Protein AF-V9LHI0-F1 (afdb_monomer_lite)

Radius of gyration: 21.03 Å; chains: 1; bounding box: 50×42×57 Å

Organism: Callorhinchus milii (NCBI:txid7868)

Structure (mmCIF, N/CA/C/O backbone):
data_AF-V9LHI0-F1
#
_entry.id   AF-V9LHI0-F1
#
loop_
_atom_site.group_PDB
_atom_site.id
_atom_site.type_symbol
_atom_site.label_atom_id
_atom_site.label_alt_id
_atom_site.label_comp_id
_atom_site.label_asym_id
_atom_site.label_entity_id
_atom_site.label_seq_id
_atom_site.pdbx_PDB_ins_code
_atom_site.Cartn_x
_atom_site.Cartn_y
_atom_site.Cartn_z
_atom_site.occupancy
_atom_site.B_iso_or_equiv
_atom_site.auth_seq_id
_atom_site.auth_comp_id
_atom_site.auth_asym_id
_atom_site.auth_atom_id
_atom_site.pdbx_PDB_model_num
ATOM 1 N N . GLY A 1 1 ? 14.501 -8.305 -9.148 1.00 58.00 1 GLY A N 1
ATOM 2 C CA . GLY A 1 1 ? 13.164 -8.109 -9.737 1.00 58.00 1 GLY A CA 1
ATOM 3 C C . GLY A 1 1 ? 12.435 -9.432 -9.742 1.00 58.00 1 GLY A C 1
ATOM 4 O O . GLY A 1 1 ? 13.104 -10.461 -9.787 1.00 58.00 1 GLY A O 1
ATOM 5 N N . GLU A 1 2 ? 11.110 -9.421 -9.631 1.00 73.75 2 GLU A N 1
ATOM 6 C CA . GLU A 1 2 ? 10.294 -10.623 -9.855 1.00 73.75 2 GLU A CA 1
ATOM 7 C C . GLU A 1 2 ? 10.327 -11.022 -11.336 1.00 73.75 2 GLU A C 1
ATOM 9 O O . GLU A 1 2 ? 10.472 -10.167 -12.207 1.00 73.75 2 GLU A O 1
ATOM 14 N N . SER A 1 3 ? 10.234 -12.323 -11.619 1.00 86.62 3 SER A N 1
ATOM 15 C CA . SER A 1 3 ? 10.073 -12.836 -12.983 1.00 86.62 3 SER A CA 1
ATOM 16 C C . SER A 1 3 ? 8.593 -12.911 -13.353 1.00 86.62 3 SER A C 1
ATOM 18 O O . SER A 1 3 ? 7.732 -12.993 -12.472 1.00 86.62 3 SER A O 1
ATOM 20 N N . PHE A 1 4 ? 8.295 -12.952 -14.655 1.00 89.12 4 PHE A N 1
ATOM 21 C CA . PHE A 1 4 ? 6.925 -13.103 -15.148 1.00 89.12 4 PHE A CA 1
ATOM 22 C C . PHE A 1 4 ? 6.240 -14.343 -14.555 1.00 89.12 4 PHE A C 1
ATOM 24 O O . PHE A 1 4 ? 5.104 -14.264 -14.097 1.00 89.12 4 PHE A O 1
ATOM 31 N N . GLU A 1 5 ? 6.958 -15.467 -14.470 1.00 89.50 5 GLU A N 1
ATOM 32 C CA . GLU A 1 5 ? 6.440 -16.711 -13.889 1.00 89.50 5 GLU A CA 1
ATOM 33 C C . GLU A 1 5 ? 6.047 -16.555 -12.417 1.00 89.50 5 GLU A C 1
ATOM 35 O O . GLU A 1 5 ? 4.946 -16.944 -12.040 1.00 89.50 5 GLU A O 1
ATOM 40 N N . LYS A 1 6 ? 6.882 -15.902 -11.598 1.00 90.00 6 LYS A N 1
ATOM 41 C CA . LYS A 1 6 ? 6.554 -15.631 -10.187 1.00 90.00 6 LYS A CA 1
ATOM 42 C C . LYS A 1 6 ? 5.341 -14.714 -10.053 1.00 90.00 6 LYS A C 1
ATOM 44 O O . LYS A 1 6 ? 4.508 -14.906 -9.164 1.00 90.00 6 LYS A O 1
ATOM 49 N N . CYS A 1 7 ? 5.230 -13.731 -10.943 1.00 89.75 7 CYS A N 1
ATOM 50 C CA . CYS A 1 7 ? 4.098 -12.819 -10.966 1.00 89.75 7 CYS A CA 1
ATOM 51 C C . CYS A 1 7 ? 2.800 -13.559 -11.328 1.00 89.75 7 CYS A C 1
ATOM 53 O O . CYS A 1 7 ? 1.794 -13.432 -10.631 1.00 89.75 7 CYS A O 1
ATOM 55 N N . ARG A 1 8 ? 2.849 -14.426 -12.346 1.00 91.69 8 ARG A N 1
ATOM 56 C CA . ARG A 1 8 ? 1.752 -15.322 -12.731 1.00 91.69 8 ARG A CA 1
ATOM 57 C C . ARG A 1 8 ? 1.350 -16.255 -11.588 1.00 91.69 8 ARG A C 1
ATOM 59 O O . ARG A 1 8 ? 0.162 -16.385 -11.308 1.00 91.69 8 ARG A O 1
ATOM 66 N N . ASP A 1 9 ? 2.306 -16.879 -10.909 1.00 94.06 9 ASP A N 1
ATOM 67 C CA . ASP A 1 9 ? 2.017 -17.796 -9.801 1.00 94.06 9 ASP A CA 1
ATOM 68 C C . ASP A 1 9 ? 1.352 -17.055 -8.627 1.00 94.06 9 ASP A C 1
ATOM 70 O O . ASP A 1 9 ? 0.402 -17.556 -8.018 1.00 94.06 9 ASP A O 1
ATOM 74 N N . THR A 1 10 ? 1.774 -15.812 -8.371 1.00 92.75 10 THR A N 1
ATOM 75 C CA . THR A 1 10 ? 1.131 -14.926 -7.390 1.00 92.75 10 THR A CA 1
ATOM 76 C C . THR A 1 10 ? -0.296 -14.575 -7.805 1.00 92.75 10 THR A C 1
ATOM 78 O O . THR A 1 10 ? -1.205 -14.684 -6.984 1.00 92.75 10 THR A O 1
ATOM 81 N N . ILE A 1 11 ? -0.526 -14.224 -9.076 1.00 94.44 11 ILE A N 1
ATOM 82 C CA . ILE A 1 11 ? -1.865 -13.968 -9.631 1.00 94.44 11 ILE A CA 1
ATOM 83 C C . ILE A 1 11 ? -2.770 -15.186 -9.419 1.00 94.44 11 ILE A C 1
ATOM 85 O O . ILE A 1 11 ? -3.860 -15.041 -8.872 1.00 94.44 11 ILE A O 1
ATOM 89 N N . ILE A 1 12 ? -2.299 -16.393 -9.747 1.00 95.56 12 ILE A N 1
ATOM 90 C CA . ILE A 1 12 ? -3.051 -17.641 -9.540 1.00 95.56 12 ILE A CA 1
ATOM 91 C C . ILE A 1 12 ? -3.422 -17.818 -8.063 1.00 95.56 12 ILE A C 1
ATOM 93 O O . ILE A 1 12 ? -4.571 -18.137 -7.746 1.00 95.56 12 ILE A O 1
ATOM 97 N N . ALA A 1 13 ? -2.472 -17.609 -7.147 1.00 95.19 13 ALA A N 1
ATOM 98 C CA . ALA A 1 13 ? -2.725 -17.715 -5.713 1.00 95.19 13 ALA A CA 1
ATOM 99 C C . ALA A 1 13 ? -3.771 -16.692 -5.237 1.00 95.19 13 ALA A C 1
ATOM 101 O O . ALA A 1 13 ? -4.674 -17.044 -4.477 1.00 95.19 13 ALA A O 1
ATOM 102 N N . ARG A 1 14 ? -3.694 -15.445 -5.717 1.00 94.12 14 ARG A N 1
ATOM 103 C CA . ARG A 1 14 ? -4.664 -14.389 -5.393 1.00 94.12 14 ARG A CA 1
ATOM 104 C C . ARG A 1 14 ? -6.047 -14.720 -5.949 1.00 94.12 14 ARG A C 1
ATOM 106 O O . ARG A 1 14 ? -7.003 -14.691 -5.191 1.00 94.12 14 ARG A O 1
ATOM 113 N N . THR A 1 15 ? -6.182 -15.128 -7.210 1.00 95.81 15 THR A N 1
ATOM 114 C CA . THR A 1 15 ? -7.487 -15.494 -7.795 1.00 95.81 15 THR A CA 1
ATOM 115 C C . THR A 1 15 ? -8.159 -16.658 -7.055 1.00 95.81 15 THR A C 1
ATOM 117 O O . THR A 1 15 ? -9.378 -16.651 -6.865 1.00 95.81 15 THR A O 1
ATOM 120 N N . LYS A 1 16 ? -7.378 -17.636 -6.574 1.00 97.06 16 LYS A N 1
ATOM 121 C CA . LYS A 1 16 ? -7.895 -18.696 -5.692 1.00 97.06 16 LYS A CA 1
ATOM 122 C C . LYS A 1 16 ? -8.419 -18.122 -4.375 1.00 97.06 16 LYS A C 1
ATOM 124 O O . LYS A 1 16 ? -9.551 -18.420 -4.008 1.00 97.06 16 LYS A O 1
ATOM 129 N N . GLY A 1 17 ? -7.639 -17.269 -3.710 1.00 96.25 17 GLY A N 1
ATOM 130 C CA . GLY A 1 17 ? -8.072 -16.583 -2.488 1.00 96.25 17 GLY A CA 1
ATOM 131 C C . GLY A 1 1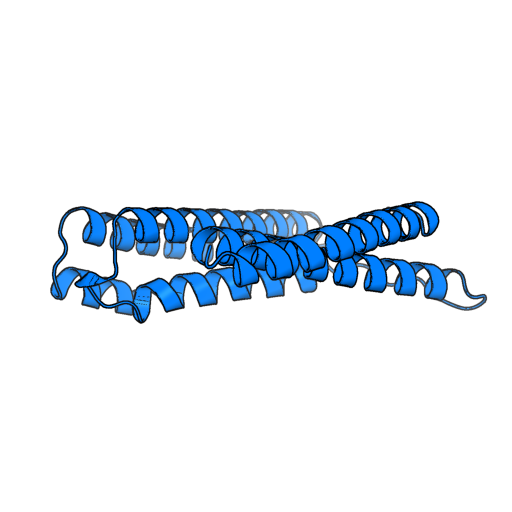7 ? -9.333 -15.737 -2.695 1.00 96.25 17 GLY A C 1
ATOM 132 O O . GLY A 1 17 ? -10.247 -15.804 -1.884 1.00 96.25 17 GLY A O 1
ATOM 133 N N . LEU A 1 18 ? -9.445 -15.032 -3.826 1.00 96.56 18 LEU A N 1
ATOM 134 C CA . LEU A 1 18 ? -10.640 -14.259 -4.182 1.00 96.56 18 LEU A CA 1
ATOM 135 C C . LEU A 1 18 ? -11.888 -15.140 -4.273 1.00 96.56 18 LEU A C 1
ATOM 137 O O . LEU A 1 18 ? -12.955 -14.755 -3.804 1.00 96.56 18 LEU A O 1
ATOM 141 N N . SER A 1 19 ? -11.753 -16.324 -4.873 1.00 97.12 19 SER A N 1
ATOM 142 C CA . SER A 1 19 ? -12.862 -17.272 -5.016 1.00 97.12 19 SER A CA 1
ATOM 143 C C . SER A 1 19 ? -13.341 -17.778 -3.652 1.00 97.12 19 SER A C 1
ATOM 145 O O . SER A 1 19 ? -14.544 -17.885 -3.429 1.00 97.12 19 SER A O 1
ATOM 147 N N . ILE A 1 20 ? -12.401 -18.033 -2.733 1.00 97.12 20 ILE A N 1
ATOM 148 C CA . ILE A 1 20 ? -12.691 -18.431 -1.349 1.00 97.12 20 ILE A CA 1
ATOM 149 C C . ILE A 1 20 ? -13.421 -17.298 -0.620 1.00 97.12 20 ILE A C 1
ATOM 151 O O . ILE A 1 20 ? -14.538 -17.500 -0.157 1.00 97.12 20 ILE A O 1
ATOM 155 N N . LEU A 1 21 ? -12.858 -16.085 -0.616 1.00 96.81 21 LEU A N 1
ATOM 156 C CA . LEU A 1 21 ? -13.467 -14.931 0.053 1.00 96.81 21 LEU A CA 1
ATOM 157 C C . LEU A 1 21 ? -14.851 -14.587 -0.506 1.00 96.81 21 LEU A C 1
ATOM 159 O O . LEU A 1 21 ? -15.742 -14.213 0.248 1.00 96.81 21 LEU A O 1
ATOM 163 N N . THR A 1 22 ? -15.061 -14.749 -1.814 1.00 97.19 22 THR A N 1
ATOM 164 C CA . THR A 1 22 ? -16.377 -14.536 -2.437 1.00 97.19 22 THR A CA 1
ATOM 165 C C . THR A 1 22 ? -17.417 -15.497 -1.863 1.00 97.19 22 THR A C 1
ATOM 167 O O . THR A 1 22 ? -18.522 -15.081 -1.511 1.00 97.19 22 THR A O 1
ATOM 170 N N . HIS A 1 23 ? -17.059 -16.778 -1.744 1.00 97.12 23 HIS A N 1
ATOM 171 C CA . HIS A 1 23 ? -17.924 -17.782 -1.137 1.00 97.12 23 HIS A CA 1
ATOM 172 C C . HIS A 1 23 ? -18.172 -17.489 0.350 1.00 97.12 23 HIS A C 1
ATOM 174 O O . HIS A 1 23 ? -19.316 -17.553 0.805 1.00 97.12 23 HIS A O 1
ATOM 180 N N . ASP A 1 24 ? -17.129 -17.122 1.094 1.00 96.31 24 ASP A N 1
ATOM 181 C CA . ASP A 1 24 ? -17.226 -16.833 2.526 1.00 96.31 24 ASP A CA 1
ATOM 182 C C . ASP A 1 24 ? -18.130 -15.630 2.795 1.00 96.31 24 ASP A C 1
ATOM 184 O O . ASP A 1 24 ? -19.060 -15.745 3.593 1.00 96.31 24 ASP A O 1
ATOM 188 N N . VAL A 1 25 ? -17.959 -14.528 2.057 1.00 97.00 25 VAL A N 1
ATOM 189 C CA . VAL A 1 25 ? -18.830 -13.345 2.143 1.00 97.00 25 VAL A CA 1
ATOM 190 C C . VAL A 1 25 ? -20.283 -13.718 1.855 1.00 97.00 25 VAL A C 1
ATOM 192 O O . VAL A 1 25 ? -21.179 -13.330 2.606 1.00 97.00 25 VAL A O 1
ATOM 195 N N . GLN A 1 26 ? -20.538 -14.493 0.796 1.00 96.88 26 GLN A N 1
ATOM 196 C CA . GLN A 1 26 ? -21.894 -14.924 0.452 1.00 96.88 26 GLN A CA 1
ATOM 197 C C . GLN A 1 26 ? -22.512 -15.779 1.570 1.00 96.88 26 GLN A C 1
ATOM 199 O O . GLN A 1 26 ? -23.662 -15.562 1.956 1.00 96.88 26 GLN A O 1
ATOM 204 N N . SER A 1 27 ? -21.752 -16.731 2.112 1.00 97.38 27 SER A N 1
ATOM 205 C CA . SER A 1 27 ? -22.201 -17.600 3.201 1.00 97.38 27 SER A CA 1
ATOM 206 C C . SER A 1 27 ? -22.468 -16.811 4.485 1.00 97.38 27 SER A C 1
ATOM 208 O O . SER A 1 27 ? -23.542 -16.930 5.073 1.00 97.38 27 SER A O 1
ATOM 210 N N . GLN A 1 28 ? -21.526 -15.970 4.914 1.00 97.06 28 GLN A N 1
ATOM 211 C CA . GLN A 1 28 ? -21.651 -15.137 6.112 1.00 97.06 28 GLN A CA 1
ATOM 212 C C . GLN A 1 28 ? -22.845 -14.181 6.009 1.00 97.06 28 GLN A C 1
ATOM 214 O O . GLN A 1 28 ? -23.586 -14.016 6.981 1.00 97.06 28 GLN A O 1
ATOM 219 N N . LEU A 1 29 ? -23.074 -13.599 4.826 1.00 95.81 29 LEU A N 1
ATOM 220 C CA . LEU A 1 29 ? -24.220 -12.731 4.572 1.00 95.81 29 LEU A CA 1
ATOM 221 C C . LEU A 1 29 ? -25.541 -13.495 4.708 1.00 95.81 29 LEU A C 1
ATOM 223 O O . LEU A 1 29 ? -26.442 -13.030 5.404 1.00 95.81 29 LEU A O 1
ATOM 227 N N . ASN A 1 30 ? -25.638 -14.693 4.121 1.00 96.31 30 ASN A N 1
ATOM 228 C CA . ASN A 1 30 ? -26.817 -15.557 4.250 1.00 96.31 30 ASN A CA 1
ATOM 229 C C . ASN A 1 30 ? -27.093 -15.967 5.707 1.00 96.31 30 ASN A C 1
ATOM 231 O O . ASN A 1 30 ? -28.241 -16.198 6.079 1.00 96.31 30 ASN A O 1
ATOM 235 N N . MET A 1 31 ? -26.052 -16.040 6.539 1.00 96.69 31 MET A N 1
ATOM 236 C CA . MET A 1 31 ? -26.149 -16.340 7.970 1.00 96.69 31 MET A CA 1
ATOM 237 C C . MET A 1 31 ? -26.402 -15.096 8.843 1.00 96.69 31 MET A C 1
ATOM 239 O O . MET A 1 31 ? -26.504 -15.226 10.062 1.00 96.69 31 MET A O 1
ATOM 243 N N . GLY A 1 32 ? -26.486 -13.895 8.257 1.00 95.94 32 GLY A N 1
ATOM 244 C CA . GLY A 1 32 ? -26.687 -12.638 8.989 1.00 95.94 32 GLY A CA 1
ATOM 245 C C . GLY A 1 32 ? -25.472 -12.175 9.803 1.00 95.94 32 GLY A C 1
ATOM 246 O O . GLY A 1 32 ? -25.611 -11.381 10.734 1.00 95.94 32 GLY A O 1
ATOM 247 N N . LYS A 1 33 ? -24.270 -12.664 9.485 1.00 95.88 33 LYS A N 1
ATOM 248 C CA . LYS A 1 33 ? -23.037 -12.388 10.232 1.00 95.88 33 LYS A CA 1
ATOM 249 C C . LYS A 1 33 ? -22.302 -11.149 9.712 1.00 95.88 33 LYS A C 1
ATOM 251 O O . LYS A 1 33 ? -21.204 -11.233 9.169 1.00 95.88 33 LYS A O 1
ATOM 256 N N . PHE A 1 34 ? -22.901 -9.975 9.883 1.00 93.69 34 PHE A N 1
ATOM 257 C CA . PHE A 1 34 ? -22.420 -8.738 9.248 1.00 93.69 34 PHE A CA 1
ATOM 258 C C . PHE A 1 34 ? -21.013 -8.281 9.669 1.00 93.69 34 PHE A C 1
ATOM 260 O O . PHE A 1 34 ? -20.329 -7.642 8.874 1.00 93.69 34 PHE A O 1
ATOM 267 N N . ALA A 1 35 ? -20.567 -8.608 10.886 1.00 91.44 35 ALA A N 1
ATOM 268 C CA . ALA A 1 35 ? -19.206 -8.294 11.327 1.00 91.44 35 ALA A CA 1
ATOM 269 C C . ALA A 1 35 ? -18.154 -9.098 10.540 1.00 91.44 35 ALA A C 1
ATOM 271 O O . ALA A 1 35 ? -17.229 -8.508 9.990 1.00 91.44 35 ALA A O 1
ATOM 272 N N . GLU A 1 36 ? -18.358 -10.416 10.407 1.00 93.75 36 GLU A N 1
ATOM 273 C CA . GLU A 1 36 ? -17.488 -11.303 9.615 1.00 93.75 36 GLU A CA 1
ATOM 274 C C . GLU A 1 36 ? -17.485 -10.883 8.134 1.00 93.75 36 GLU A C 1
ATOM 276 O O . GLU A 1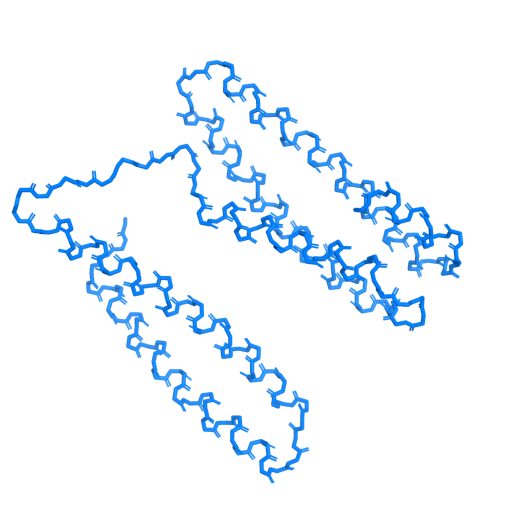 36 ? -16.424 -10.795 7.523 1.00 93.75 36 GLU A O 1
ATOM 281 N N . VAL A 1 37 ? -18.652 -10.502 7.591 1.00 95.00 37 VAL A N 1
ATOM 282 C CA . VAL A 1 37 ? -18.762 -9.957 6.224 1.00 95.00 37 VAL A CA 1
ATOM 283 C C . VAL A 1 37 ? -17.874 -8.726 6.041 1.00 95.00 37 VAL A C 1
ATOM 285 O O . VAL A 1 37 ? -17.218 -8.592 5.010 1.00 95.00 37 VAL A O 1
ATOM 288 N N . GLY A 1 38 ? -17.846 -7.820 7.023 1.00 92.56 38 GLY A N 1
ATOM 289 C CA . GLY A 1 38 ? -17.001 -6.628 6.981 1.00 92.56 38 GLY A CA 1
ATOM 290 C C . GLY A 1 38 ? -15.509 -6.963 6.931 1.00 92.56 38 GLY A C 1
ATOM 291 O O . GLY A 1 38 ? -14.782 -6.390 6.119 1.00 92.56 38 GLY A O 1
ATOM 292 N N . GLU A 1 39 ? -15.065 -7.917 7.750 1.00 92.06 39 GLU A N 1
ATOM 293 C CA . GLU A 1 39 ? -13.673 -8.382 7.774 1.00 92.06 39 GLU A CA 1
ATOM 294 C C . GLU A 1 39 ? -13.282 -9.072 6.460 1.00 92.06 39 GLU A C 1
ATOM 296 O O . GLU A 1 39 ? -12.278 -8.705 5.845 1.00 92.06 39 GLU A O 1
ATOM 301 N N . SER A 1 40 ? -14.109 -9.997 5.962 1.00 94.44 40 SER A N 1
ATOM 302 C CA . SER A 1 40 ? -13.858 -10.691 4.693 1.00 94.44 40 SER A CA 1
ATOM 303 C C . SER A 1 40 ? -13.904 -9.746 3.485 1.00 94.44 40 SER A C 1
ATOM 305 O O . SER A 1 40 ? -13.131 -9.914 2.542 1.00 94.44 40 SER A O 1
ATOM 307 N N . LEU A 1 41 ? -14.751 -8.709 3.506 1.00 94.81 41 LEU A N 1
ATOM 308 C CA . LEU A 1 41 ? -14.748 -7.659 2.480 1.00 94.81 41 LEU A CA 1
ATOM 309 C C . LEU A 1 41 ? -13.463 -6.827 2.509 1.00 94.81 41 LEU A C 1
ATOM 311 O O . LEU A 1 41 ? -12.933 -6.501 1.444 1.00 94.81 41 LEU A O 1
ATOM 315 N N . ALA A 1 42 ? -12.961 -6.481 3.697 1.00 89.88 42 ALA A N 1
ATOM 316 C CA . ALA A 1 42 ? -11.703 -5.754 3.836 1.00 89.88 42 ALA A CA 1
ATOM 317 C C . ALA A 1 42 ? -10.526 -6.578 3.286 1.00 89.88 42 ALA A C 1
ATOM 319 O O . ALA A 1 42 ? -9.760 -6.076 2.461 1.00 89.88 42 ALA A O 1
ATOM 320 N N . GLU A 1 43 ? -10.449 -7.862 3.646 1.00 92.94 43 GLU A N 1
ATOM 321 C CA . GLU A 1 43 ? -9.443 -8.785 3.110 1.00 92.94 43 GLU A CA 1
ATOM 322 C C . GLU A 1 43 ? -9.562 -8.937 1.585 1.00 92.94 43 GLU A C 1
ATOM 324 O O . GLU A 1 43 ? -8.560 -8.915 0.865 1.00 92.94 43 GLU A O 1
ATOM 329 N N . MET A 1 44 ? -10.790 -9.010 1.063 1.00 95.19 44 MET A N 1
ATOM 330 C CA . MET A 1 44 ? -11.030 -9.087 -0.376 1.00 95.19 44 MET A CA 1
ATOM 331 C C . MET A 1 44 ? -10.542 -7.830 -1.107 1.00 95.19 44 MET A C 1
ATOM 333 O O . MET A 1 44 ? -9.959 -7.945 -2.185 1.00 95.19 44 MET A O 1
ATOM 337 N N . CYS A 1 45 ? -10.722 -6.638 -0.530 1.00 93.19 45 CYS A N 1
ATOM 338 C CA . CYS A 1 45 ? -10.212 -5.391 -1.108 1.00 93.19 45 CYS A CA 1
ATOM 339 C C . CYS A 1 45 ? -8.680 -5.395 -1.210 1.00 93.19 45 CYS A C 1
ATOM 341 O O . CYS A 1 45 ? -8.135 -5.058 -2.265 1.00 93.19 45 CYS A O 1
ATOM 343 N N . ASP A 1 46 ? -7.989 -5.818 -0.149 1.00 88.50 46 ASP A N 1
ATOM 344 C CA . ASP A 1 46 ? -6.526 -5.928 -0.136 1.00 88.50 46 ASP A CA 1
ATOM 345 C C . ASP A 1 46 ? -6.025 -6.963 -1.151 1.00 88.50 46 ASP A C 1
ATOM 347 O O . ASP A 1 46 ? -5.054 -6.727 -1.882 1.00 88.50 46 ASP A O 1
ATOM 351 N N . LEU A 1 47 ? -6.722 -8.095 -1.252 1.00 94.12 47 LEU A N 1
ATOM 352 C CA . LEU A 1 47 ? -6.407 -9.141 -2.213 1.00 94.12 47 LEU A CA 1
ATOM 353 C C . LEU A 1 47 ? -6.576 -8.648 -3.656 1.00 94.12 47 LEU A C 1
ATOM 355 O O . LEU A 1 47 ? -5.699 -8.898 -4.488 1.00 94.12 47 LEU A O 1
ATOM 359 N N . VAL A 1 48 ? -7.666 -7.937 -3.964 1.00 95.38 48 VAL A N 1
ATOM 360 C CA . VAL A 1 48 ? -7.915 -7.367 -5.298 1.00 95.38 48 VAL A CA 1
ATOM 361 C C . VAL A 1 48 ? -6.866 -6.312 -5.642 1.00 95.38 48 VAL A C 1
ATOM 363 O O . VAL A 1 48 ? -6.339 -6.329 -6.754 1.00 95.38 48 VAL A O 1
ATOM 366 N N . ALA A 1 49 ? -6.500 -5.438 -4.702 1.00 90.38 49 ALA A N 1
ATOM 367 C CA . ALA A 1 49 ? -5.426 -4.470 -4.915 1.00 90.38 49 ALA A CA 1
ATOM 368 C C . ALA A 1 49 ? -4.102 -5.175 -5.262 1.00 90.38 49 ALA A C 1
ATOM 370 O O . ALA A 1 49 ? -3.472 -4.840 -6.266 1.00 90.38 49 ALA A O 1
ATOM 371 N N . SER A 1 50 ? -3.730 -6.214 -4.504 1.00 90.00 50 SER A N 1
ATOM 372 C CA . SER A 1 50 ? -2.541 -7.028 -4.787 1.00 90.00 50 SER A CA 1
ATOM 373 C C . SER A 1 50 ? -2.619 -7.720 -6.152 1.00 90.00 50 SER A C 1
ATOM 375 O O . SER A 1 50 ? -1.623 -7.764 -6.871 1.00 90.00 50 SER A O 1
ATOM 377 N N . LEU A 1 51 ? -3.788 -8.240 -6.537 1.00 93.81 51 LEU A N 1
ATOM 378 C CA . LEU A 1 51 ? -4.001 -8.867 -7.841 1.00 93.81 51 LEU A CA 1
ATOM 379 C C . LEU A 1 51 ? -3.788 -7.869 -8.988 1.00 93.81 51 LEU A C 1
ATOM 381 O O . LEU A 1 51 ? -3.142 -8.211 -9.980 1.00 93.81 51 LEU A O 1
ATOM 385 N N . VAL A 1 52 ? -4.300 -6.642 -8.854 1.00 94.06 52 VAL A N 1
ATOM 386 C CA . VAL A 1 52 ? -4.132 -5.571 -9.849 1.00 94.06 52 VAL A CA 1
ATOM 387 C C . VAL A 1 52 ? -2.668 -5.141 -9.952 1.00 94.06 52 VAL A C 1
ATOM 389 O O . VAL A 1 52 ? -2.151 -5.038 -11.063 1.00 94.06 52 VAL A O 1
ATOM 392 N N . GLU A 1 53 ? -1.982 -4.946 -8.820 1.00 89.75 53 GLU A N 1
ATOM 393 C CA . GLU A 1 53 ? -0.552 -4.606 -8.780 1.00 89.75 53 GLU A CA 1
ATOM 394 C C . GLU A 1 53 ? 0.297 -5.677 -9.493 1.00 89.75 53 GLU A C 1
ATOM 396 O O . GLU A 1 53 ? 1.103 -5.352 -10.370 1.00 89.75 53 GLU A O 1
ATOM 401 N N . CYS A 1 54 ? 0.073 -6.962 -9.187 1.00 90.00 54 CYS A N 1
ATOM 402 C CA . CYS A 1 54 ? 0.762 -8.067 -9.855 1.00 90.00 54 CYS A CA 1
ATOM 403 C C . CYS A 1 54 ? 0.418 -8.127 -11.348 1.00 90.00 54 CYS A C 1
ATOM 405 O O . CYS A 1 54 ? 1.308 -8.250 -12.183 1.00 90.00 54 CYS A O 1
ATOM 407 N N . SER A 1 55 ? -0.855 -7.983 -11.717 1.00 93.00 55 SER A N 1
ATOM 408 C CA . SER A 1 55 ? -1.275 -8.028 -13.125 1.00 93.00 55 SER A CA 1
ATOM 409 C C . SER A 1 55 ? -0.625 -6.916 -13.951 1.00 93.00 55 SER A C 1
ATOM 411 O O . SER A 1 55 ? -0.138 -7.169 -15.052 1.00 93.00 55 SER A O 1
ATOM 413 N N . ALA A 1 56 ? -0.546 -5.700 -13.403 1.00 91.94 56 ALA A N 1
ATOM 414 C CA . ALA A 1 56 ? 0.146 -4.586 -14.041 1.00 91.94 56 ALA A CA 1
ATOM 415 C C . ALA A 1 56 ? 1.651 -4.862 -14.201 1.00 91.94 56 ALA A C 1
ATOM 417 O O . ALA A 1 56 ? 2.226 -4.568 -15.251 1.00 91.94 56 ALA A O 1
ATOM 418 N N . HIS A 1 57 ? 2.291 -5.468 -13.195 1.00 89.44 57 HIS A N 1
ATOM 419 C CA . HIS A 1 57 ? 3.705 -5.828 -13.277 1.00 89.44 57 HIS A CA 1
ATOM 420 C C . HIS A 1 57 ? 3.971 -6.943 -14.298 1.00 89.44 57 HIS A C 1
ATOM 422 O O . HIS A 1 57 ? 4.889 -6.821 -15.107 1.00 89.44 57 HIS A O 1
ATOM 428 N N . ALA A 1 58 ? 3.144 -7.991 -14.327 1.00 91.50 58 ALA A N 1
ATOM 429 C CA . ALA A 1 58 ? 3.231 -9.058 -15.322 1.00 91.50 58 ALA A CA 1
ATOM 430 C C . ALA A 1 58 ? 3.062 -8.516 -16.749 1.00 91.50 58 ALA A C 1
ATOM 432 O O . ALA A 1 58 ? 3.832 -8.879 -17.637 1.00 91.50 58 ALA A O 1
ATOM 433 N N . ALA A 1 59 ? 2.104 -7.605 -16.957 1.00 91.81 59 ALA A N 1
ATOM 434 C CA . ALA A 1 59 ? 1.902 -6.939 -18.242 1.00 91.81 59 ALA A CA 1
ATOM 435 C C . ALA A 1 59 ? 3.134 -6.121 -18.666 1.00 91.81 59 ALA A C 1
ATOM 437 O O . ALA A 1 59 ? 3.537 -6.179 -19.826 1.00 91.81 59 ALA A O 1
ATOM 438 N N . TYR A 1 60 ? 3.771 -5.410 -17.729 1.00 91.38 60 TYR A N 1
ATOM 439 C CA . TYR A 1 60 ? 5.029 -4.707 -17.989 1.00 91.38 60 TYR A CA 1
ATOM 440 C C . TYR A 1 60 ? 6.154 -5.668 -18.397 1.00 91.38 60 TYR A C 1
ATOM 442 O O . TYR A 1 60 ? 6.831 -5.418 -19.390 1.00 91.38 60 TYR A O 1
ATOM 450 N N . LEU A 1 61 ? 6.341 -6.773 -17.668 1.00 90.81 61 LEU A N 1
ATOM 451 C CA . LEU A 1 61 ? 7.386 -7.753 -17.978 1.00 90.81 61 LEU A CA 1
ATOM 452 C C . LEU A 1 61 ? 7.187 -8.365 -19.371 1.00 90.81 61 LEU A C 1
ATOM 454 O O . LEU A 1 61 ? 8.126 -8.382 -20.160 1.00 90.81 61 LEU A O 1
ATOM 458 N N . ALA A 1 62 ? 5.957 -8.761 -19.708 1.00 90.94 62 ALA A N 1
ATOM 459 C CA . ALA A 1 62 ? 5.631 -9.284 -21.035 1.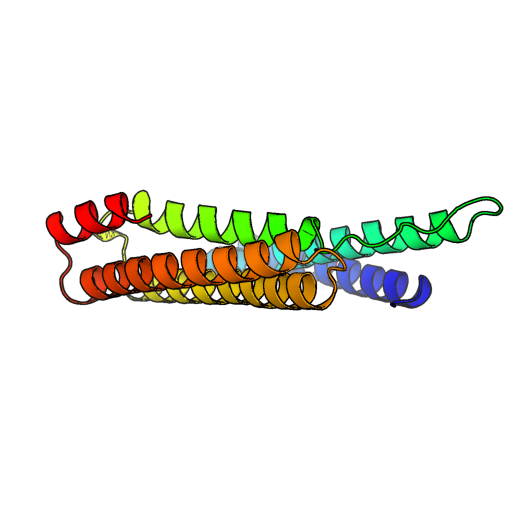00 90.94 62 ALA A CA 1
ATOM 460 C C . ALA A 1 62 ? 5.867 -8.249 -22.154 1.00 90.94 62 ALA A C 1
ATOM 462 O O . ALA A 1 62 ? 6.332 -8.591 -23.242 1.00 90.94 62 ALA A O 1
ATOM 463 N N . ALA A 1 63 ? 5.583 -6.968 -21.895 1.00 90.94 63 ALA A N 1
ATOM 464 C CA . ALA A 1 63 ? 5.828 -5.899 -22.862 1.00 90.94 63 ALA A CA 1
ATOM 465 C C . ALA A 1 63 ? 7.329 -5.676 -23.119 1.00 90.94 63 ALA A C 1
ATOM 467 O O . ALA A 1 63 ? 7.726 -5.475 -24.265 1.00 90.94 63 ALA A O 1
ATOM 468 N N . VAL A 1 64 ? 8.165 -5.743 -22.078 1.00 92.62 64 VAL A N 1
ATOM 469 C CA . VAL A 1 64 ? 9.625 -5.551 -22.187 1.00 92.62 64 VAL A CA 1
ATOM 470 C C . VAL A 1 64 ? 10.339 -6.769 -22.792 1.00 92.62 64 VAL A C 1
ATOM 472 O O . VAL A 1 64 ? 11.436 -6.646 -23.327 1.00 92.62 64 VAL A O 1
ATOM 475 N N . GLU A 1 65 ? 9.723 -7.951 -22.772 1.00 89.06 65 GLU A N 1
ATOM 476 C CA . GLU A 1 65 ? 10.249 -9.121 -23.491 1.00 89.06 65 GLU A CA 1
ATOM 477 C C . GLU A 1 65 ? 10.050 -9.031 -25.015 1.00 89.06 65 GLU A C 1
ATOM 479 O O . GLU A 1 65 ? 10.676 -9.777 -25.770 1.00 89.06 65 GLU A O 1
ATOM 484 N N . SER A 1 66 ? 9.219 -8.101 -25.500 1.00 90.94 66 SER A N 1
ATOM 485 C CA . SER A 1 66 ? 8.970 -7.943 -26.935 1.00 90.94 66 SER A CA 1
ATOM 486 C C . SER A 1 66 ? 10.206 -7.389 -27.670 1.00 90.94 66 SER A C 1
ATOM 488 O O . SER A 1 66 ? 10.780 -6.387 -27.222 1.00 90.94 66 SER A O 1
ATOM 490 N N . PRO A 1 67 ? 10.611 -7.971 -28.821 1.00 91.56 67 PRO A N 1
ATOM 491 C CA . PRO A 1 67 ? 11.745 -7.479 -29.602 1.00 91.56 67 PRO A CA 1
ATOM 492 C C . PRO A 1 67 ? 11.585 -6.007 -29.996 1.00 91.56 67 PRO A C 1
ATOM 494 O O . PRO A 1 67 ? 10.542 -5.599 -30.501 1.00 91.56 67 PRO A O 1
ATOM 497 N N . GLY A 1 68 ? 12.632 -5.209 -29.779 1.00 90.19 68 GLY A N 1
ATOM 498 C CA . GLY A 1 68 ? 12.619 -3.769 -30.060 1.00 90.19 68 GLY A CA 1
ATOM 499 C C . GLY A 1 68 ? 11.994 -2.903 -28.959 1.00 90.19 68 GLY A C 1
ATOM 500 O O . GLY A 1 68 ? 11.992 -1.680 -29.091 1.00 90.19 68 GLY A O 1
ATOM 501 N N . SER A 1 69 ? 11.499 -3.497 -27.869 1.00 92.00 69 SER A N 1
ATOM 502 C CA . SER A 1 69 ? 11.087 -2.740 -26.686 1.00 92.00 69 SER A CA 1
ATOM 503 C C . SER A 1 69 ? 12.298 -2.239 -25.884 1.00 92.00 69 SER A C 1
ATOM 505 O O . SER A 1 69 ? 13.403 -2.780 -25.965 1.00 92.00 69 SER A O 1
ATOM 507 N N . LEU A 1 70 ? 12.087 -1.178 -25.103 1.00 89.75 70 LEU A N 1
ATOM 508 C CA . LEU A 1 70 ? 13.077 -0.625 -24.183 1.00 89.75 70 LEU A CA 1
ATOM 509 C C . LEU A 1 70 ? 12.502 -0.646 -22.770 1.00 89.75 70 LEU A C 1
ATOM 511 O O . LEU A 1 70 ? 11.370 -0.212 -22.547 1.00 89.75 70 LEU A O 1
ATOM 515 N N . ALA A 1 71 ? 13.292 -1.133 -21.815 1.00 88.81 71 ALA A N 1
ATOM 516 C CA . ALA A 1 71 ? 12.898 -1.143 -20.414 1.00 88.81 71 ALA A CA 1
ATOM 517 C C . ALA A 1 71 ? 12.694 0.287 -19.890 1.00 88.81 71 ALA A C 1
ATOM 519 O O . ALA A 1 71 ? 13.427 1.214 -20.248 1.00 88.81 71 ALA A O 1
ATOM 520 N N . ALA A 1 72 ? 11.714 0.456 -19.003 1.00 87.94 72 ALA A N 1
ATOM 521 C CA . ALA A 1 72 ? 11.493 1.735 -18.349 1.00 87.94 72 ALA A CA 1
ATOM 522 C C . ALA A 1 72 ? 12.668 2.070 -17.421 1.00 87.94 72 ALA A C 1
ATOM 524 O O . ALA A 1 72 ? 13.168 1.217 -16.685 1.00 87.94 72 ALA A O 1
ATOM 525 N N . VAL A 1 73 ? 13.077 3.339 -17.421 1.00 87.81 73 VAL A N 1
ATOM 526 C CA . VAL A 1 73 ? 14.070 3.843 -16.470 1.00 87.81 73 VAL A C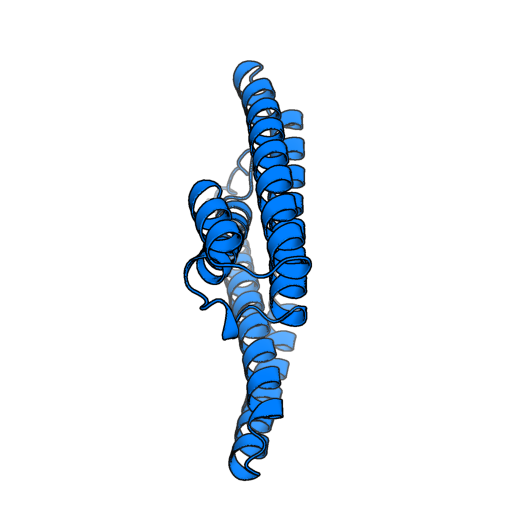A 1
ATOM 527 C C . VAL A 1 73 ? 13.346 4.208 -15.171 1.00 87.81 73 VAL A C 1
ATOM 529 O O . VAL A 1 73 ? 12.437 5.045 -15.205 1.00 87.81 73 VAL A O 1
ATOM 532 N N . PRO A 1 74 ? 13.703 3.600 -14.026 1.00 84.56 74 PRO A N 1
ATOM 533 C CA . PRO A 1 74 ? 13.081 3.940 -12.757 1.00 84.56 74 PRO A CA 1
ATOM 534 C C . PRO A 1 74 ? 13.392 5.394 -12.384 1.00 84.56 74 PRO A C 1
ATOM 536 O O . PRO A 1 74 ? 14.523 5.862 -12.512 1.00 84.56 74 PRO A O 1
ATOM 539 N N . GLY A 1 75 ? 12.372 6.114 -11.916 1.00 87.62 75 GLY A N 1
ATOM 540 C CA . GLY A 1 75 ? 12.559 7.436 -11.323 1.00 87.62 75 GLY A CA 1
ATOM 541 C C . GLY A 1 75 ? 13.175 7.353 -9.923 1.00 87.62 75 GLY A C 1
ATOM 542 O O . GLY A 1 75 ? 13.319 6.274 -9.355 1.00 87.62 75 GLY A O 1
ATOM 543 N N . LEU A 1 76 ? 13.471 8.513 -9.328 1.00 89.00 76 LEU A N 1
ATOM 544 C CA . LEU A 1 76 ? 13.994 8.601 -7.953 1.00 89.00 76 LEU A CA 1
ATOM 545 C C . LEU A 1 76 ? 13.020 8.054 -6.897 1.00 89.00 76 LEU A C 1
ATOM 547 O O . LEU A 1 76 ? 13.443 7.662 -5.816 1.00 89.00 76 LEU A O 1
ATOM 551 N N . VAL A 1 77 ? 11.721 8.040 -7.209 1.00 91.00 77 VAL A N 1
ATOM 552 C CA . VAL A 1 77 ? 10.662 7.497 -6.356 1.00 91.00 77 VAL A CA 1
ATOM 553 C C . VAL A 1 77 ? 9.720 6.619 -7.167 1.00 91.00 77 VAL A C 1
ATOM 555 O O . VAL A 1 77 ? 9.434 6.890 -8.337 1.00 91.00 77 VAL A O 1
ATOM 558 N N . ASP A 1 78 ? 9.164 5.611 -6.504 1.00 88.06 78 ASP A N 1
ATOM 559 C CA . ASP A 1 78 ? 8.019 4.867 -7.010 1.00 88.06 78 ASP A CA 1
ATOM 560 C C . ASP A 1 78 ? 6.758 5.737 -6.886 1.00 88.06 78 ASP A C 1
ATOM 562 O O . ASP A 1 78 ? 6.222 5.948 -5.794 1.00 88.06 78 ASP A O 1
ATOM 566 N N . ARG A 1 79 ? 6.286 6.258 -8.025 1.00 85.81 79 ARG A N 1
ATOM 567 C CA . ARG A 1 79 ? 5.105 7.132 -8.081 1.00 85.81 79 ARG A CA 1
ATOM 568 C C . ARG A 1 79 ? 3.856 6.459 -7.524 1.00 85.81 79 ARG A C 1
ATOM 570 O O . ARG A 1 79 ? 3.074 7.131 -6.859 1.00 85.81 79 ARG A O 1
ATOM 577 N N . TYR A 1 80 ? 3.669 5.165 -7.772 1.00 86.50 80 TYR A N 1
ATOM 578 C CA . TYR A 1 80 ? 2.494 4.447 -7.293 1.00 86.50 80 TYR A CA 1
ATOM 579 C C . TYR A 1 80 ? 2.492 4.383 -5.763 1.00 86.50 80 TYR A C 1
ATOM 581 O O . TYR A 1 80 ? 1.515 4.780 -5.125 1.00 86.50 80 TYR A O 1
ATOM 589 N N . ARG A 1 81 ? 3.622 3.988 -5.164 1.00 85.75 81 ARG A N 1
ATOM 590 C CA . ARG A 1 81 ? 3.768 3.936 -3.700 1.00 85.75 81 ARG A CA 1
ATOM 591 C C . ARG A 1 81 ? 3.614 5.308 -3.049 1.00 85.75 81 ARG A C 1
ATOM 593 O O . ARG A 1 81 ? 2.966 5.409 -2.010 1.00 85.75 81 ARG A O 1
ATOM 600 N N . MET A 1 82 ? 4.157 6.360 -3.664 1.00 87.81 82 MET A N 1
ATOM 601 C CA . MET A 1 82 ? 3.996 7.736 -3.177 1.00 87.81 82 MET A CA 1
ATOM 602 C C . MET A 1 82 ? 2.542 8.196 -3.218 1.00 87.81 82 MET A C 1
ATOM 604 O O . MET A 1 82 ? 2.038 8.704 -2.218 1.00 87.81 82 MET A O 1
ATOM 608 N N . THR A 1 8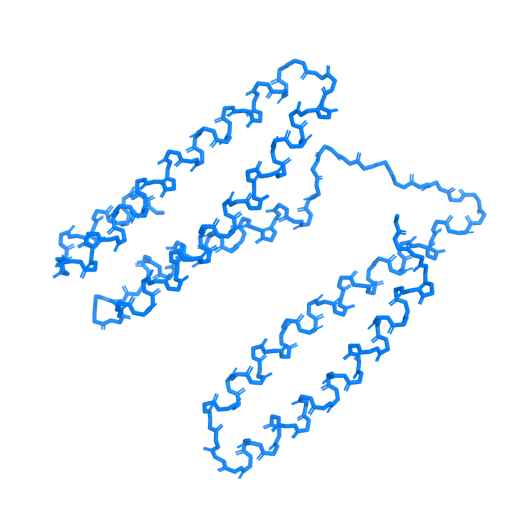3 ? 1.842 7.971 -4.331 1.00 87.56 83 THR A N 1
ATOM 609 C CA . THR A 1 83 ? 0.426 8.334 -4.453 1.00 87.56 83 THR A CA 1
ATOM 610 C C . THR A 1 83 ? -0.439 7.551 -3.467 1.00 87.56 83 THR A C 1
ATOM 612 O O . THR A 1 83 ? -1.297 8.144 -2.816 1.00 87.56 83 THR A O 1
ATOM 615 N N . ARG A 1 84 ? -0.186 6.248 -3.288 1.00 87.38 84 ARG A N 1
ATOM 616 C CA . ARG A 1 84 ? -0.919 5.415 -2.325 1.00 87.38 84 ARG A CA 1
ATOM 617 C C . ARG A 1 84 ? -0.704 5.881 -0.885 1.00 87.38 84 ARG A C 1
ATOM 619 O O . ARG A 1 84 ? -1.674 6.072 -0.159 1.00 87.38 84 ARG A O 1
ATOM 626 N N . ALA A 1 85 ? 0.546 6.107 -0.480 1.00 89.12 85 ALA A N 1
ATOM 627 C CA . ALA A 1 85 ? 0.852 6.565 0.873 1.00 89.12 85 ALA A CA 1
ATOM 628 C C . ALA A 1 85 ? 0.285 7.967 1.146 1.00 89.12 85 ALA A C 1
ATOM 630 O O . ALA A 1 85 ? -0.238 8.217 2.229 1.00 89.12 85 ALA A O 1
ATOM 631 N N . ARG A 1 86 ? 0.315 8.865 0.152 1.00 87.56 86 ARG A N 1
ATOM 632 C CA . ARG A 1 86 ? -0.345 10.174 0.235 1.00 87.56 86 ARG A CA 1
ATOM 633 C C . ARG A 1 86 ? -1.854 10.036 0.435 1.00 87.56 86 ARG A C 1
ATOM 635 O O . ARG A 1 86 ? -2.396 10.676 1.330 1.00 87.56 86 ARG A O 1
ATOM 642 N N . HIS A 1 87 ? -2.515 9.207 -0.370 1.00 87.19 87 HIS A N 1
ATOM 643 C CA . HIS A 1 87 ? -3.956 8.984 -0.263 1.00 87.19 87 HIS A CA 1
ATOM 644 C C . HIS A 1 87 ? -4.345 8.441 1.120 1.00 87.19 87 HIS A C 1
ATOM 646 O O . HIS A 1 87 ? -5.338 8.872 1.698 1.00 87.19 87 HIS A O 1
ATOM 652 N N . GLU A 1 88 ? -3.547 7.535 1.688 1.00 88.56 88 GLU A N 1
ATOM 653 C CA . GLU A 1 88 ? -3.799 6.991 3.027 1.00 88.56 88 GLU A CA 1
ATOM 654 C C . GLU A 1 88 ? -3.651 8.050 4.132 1.00 88.56 88 GLU A C 1
ATOM 656 O O . GLU A 1 88 ? -4.450 8.094 5.071 1.00 88.56 88 GLU A O 1
ATOM 661 N N . VAL A 1 89 ? -2.674 8.954 3.995 1.00 89.12 89 VAL A N 1
ATOM 662 C CA . VAL A 1 89 ? -2.534 10.113 4.888 1.00 89.12 89 VAL A CA 1
ATOM 663 C C . VAL A 1 89 ? -3.741 11.041 4.764 1.00 89.12 89 VAL A C 1
ATOM 665 O O . VAL A 1 89 ? -4.343 11.381 5.779 1.00 89.12 89 VAL A O 1
ATOM 668 N N . GLU A 1 90 ? -4.136 11.410 3.544 1.00 88.31 90 GLU A N 1
ATOM 669 C CA . GLU A 1 90 ? -5.299 12.273 3.295 1.00 88.31 90 GLU A CA 1
ATOM 670 C C . GLU A 1 90 ? -6.585 11.657 3.862 1.00 88.31 90 GLU A C 1
ATOM 672 O O . GLU A 1 90 ? -7.348 12.341 4.545 1.00 88.31 90 GLU A O 1
ATOM 677 N N . ARG A 1 91 ? -6.792 10.351 3.661 1.00 88.06 91 ARG A N 1
ATOM 678 C CA . ARG A 1 91 ? -7.921 9.599 4.222 1.00 88.06 91 ARG A CA 1
ATOM 679 C C . ARG A 1 91 ? -7.900 9.611 5.747 1.00 88.06 91 ARG A C 1
ATOM 681 O O . ARG A 1 91 ? -8.919 9.898 6.371 1.00 88.06 91 ARG A O 1
ATOM 688 N N . SER A 1 92 ? -6.752 9.329 6.351 1.00 87.88 92 SER A N 1
ATOM 689 C CA . SER A 1 92 ? -6.600 9.324 7.805 1.00 87.88 92 SER A CA 1
ATOM 690 C C . SER A 1 92 ? -6.873 10.707 8.410 1.00 87.88 92 SER A C 1
ATOM 692 O O . SER A 1 92 ? -7.629 10.822 9.376 1.00 87.88 92 SER A O 1
ATOM 694 N N . CYS A 1 93 ? -6.331 11.772 7.809 1.00 86.88 93 CYS A N 1
ATOM 695 C CA . CYS A 1 93 ? -6.634 13.157 8.179 1.00 86.88 93 CYS A CA 1
ATOM 696 C C . CYS A 1 93 ? -8.110 13.508 7.949 1.00 86.88 93 CYS A C 1
ATOM 698 O O . CYS A 1 93 ? -8.698 14.273 8.712 1.00 86.88 93 CYS A O 1
ATOM 700 N N . GLN A 1 94 ? -8.748 12.937 6.928 1.00 86.56 94 GLN A N 1
ATOM 701 C CA . GLN A 1 94 ? -10.169 13.144 6.696 1.00 86.56 94 GLN A CA 1
ATOM 702 C C . GLN A 1 94 ? -11.015 12.530 7.808 1.00 86.56 94 GLN A C 1
ATOM 704 O O . GLN A 1 94 ? -11.842 13.244 8.361 1.00 86.56 94 GLN A O 1
ATOM 709 N N . VAL A 1 95 ? -10.762 11.276 8.198 1.00 86.12 95 VAL A N 1
ATOM 710 C CA . VAL A 1 95 ? -11.450 10.613 9.326 1.00 86.12 95 VAL A CA 1
ATOM 711 C C . VAL A 1 95 ? -11.320 11.453 10.597 1.00 86.12 95 VAL A C 1
ATOM 713 O O . VAL A 1 95 ? -12.302 11.761 11.265 1.00 86.12 95 VAL A O 1
ATOM 716 N N . VAL A 1 96 ? -10.102 11.912 10.880 1.00 81.44 96 VAL A N 1
ATOM 717 C CA . VAL A 1 96 ? -9.789 12.853 11.961 1.00 81.44 96 VAL A CA 1
ATOM 718 C C . VAL A 1 96 ? -10.680 14.106 11.944 1.00 81.44 96 VAL A C 1
ATOM 720 O O . VAL A 1 96 ? -11.122 14.540 13.009 1.00 81.44 96 VAL A O 1
ATOM 723 N N . ARG A 1 97 ? -10.894 14.713 10.771 1.00 81.25 97 ARG A N 1
ATOM 724 C CA . ARG A 1 97 ? -11.618 15.986 10.619 1.00 81.25 97 ARG A CA 1
ATOM 725 C C . ARG A 1 97 ? -13.135 15.810 10.585 1.00 81.25 97 ARG A C 1
ATOM 727 O O . ARG A 1 97 ? -13.846 16.640 11.146 1.00 81.25 97 ARG A O 1
ATOM 734 N N . SER A 1 98 ? -13.632 14.766 9.926 1.00 82.31 98 SER A N 1
ATOM 735 C CA . SER A 1 98 ? -15.063 14.578 9.674 1.00 82.31 98 SER A CA 1
ATOM 736 C C . SER A 1 98 ? -15.798 13.848 10.794 1.00 82.31 98 SER A C 1
ATOM 738 O O . SER A 1 98 ? -17.002 14.047 10.935 1.00 82.31 98 SER A O 1
ATOM 740 N N . SER A 1 99 ? -15.117 13.019 11.592 1.00 82.19 99 SER A N 1
ATOM 741 C CA . SER A 1 99 ? -15.774 12.277 12.673 1.00 82.19 99 SER A CA 1
ATOM 742 C C . SER A 1 99 ? -16.299 13.209 13.764 1.00 82.19 99 SER A C 1
ATOM 744 O O . SER A 1 99 ? -15.615 14.153 14.180 1.00 82.19 99 SER A O 1
ATOM 746 N N . ALA A 1 100 ? -17.518 12.943 14.245 1.00 79.19 100 ALA A N 1
ATOM 747 C CA . ALA A 1 100 ? -18.061 13.615 15.417 1.00 79.19 100 ALA A CA 1
ATOM 748 C C . ALA A 1 100 ? -17.257 13.250 16.672 1.00 79.19 100 ALA A C 1
ATOM 750 O O . ALA A 1 100 ? -16.654 12.182 16.749 1.00 79.19 100 ALA A O 1
ATOM 751 N N . LEU A 1 101 ? -17.266 14.124 17.682 1.00 75.31 101 LEU A N 1
ATOM 752 C CA . LEU A 1 101 ? -16.597 13.856 18.962 1.00 75.31 101 LEU A CA 1
ATOM 753 C C . LEU A 1 101 ? -17.085 12.559 19.620 1.00 75.31 101 LEU A C 1
ATOM 755 O O . LEU A 1 101 ? -16.274 11.834 20.185 1.00 75.31 101 LEU A O 1
ATOM 759 N N . ALA A 1 102 ? -18.377 12.247 19.489 1.00 76.50 102 ALA A N 1
ATOM 760 C CA . ALA A 1 102 ? -18.966 11.007 19.989 1.00 76.50 102 ALA A CA 1
ATOM 761 C C . ALA A 1 102 ? -18.450 9.748 19.261 1.00 76.50 102 ALA A C 1
ATOM 763 O O . ALA A 1 102 ? -18.368 8.686 19.872 1.00 76.50 102 ALA A O 1
ATOM 764 N N . ASP A 1 103 ? -18.046 9.879 17.994 1.00 81.50 103 ASP A N 1
ATOM 765 C CA . ASP A 1 103 ? -17.583 8.766 17.153 1.00 81.50 103 ASP A CA 1
ATOM 766 C C . ASP A 1 103 ? -16.060 8.561 17.235 1.00 81.50 103 ASP A C 1
ATOM 768 O O . ASP A 1 103 ? -15.526 7.550 16.774 1.00 81.50 103 ASP A O 1
ATOM 772 N N . LEU A 1 104 ? -15.332 9.513 17.830 1.00 81.06 104 LEU A N 1
ATOM 773 C CA . LEU A 1 104 ? -13.879 9.465 18.014 1.00 81.06 104 LEU A CA 1
ATOM 774 C C . LEU A 1 104 ? -13.496 8.575 19.203 1.00 81.06 104 LEU A C 1
ATOM 776 O O . LEU A 1 104 ? -12.917 9.024 20.193 1.00 81.06 104 LEU A O 1
ATOM 780 N N . THR A 1 105 ? -13.800 7.285 19.084 1.00 85.81 105 THR A N 1
ATOM 781 C CA . THR A 1 105 ? -13.457 6.286 20.098 1.00 85.81 105 THR A CA 1
ATOM 782 C C . THR A 1 105 ? -11.934 6.145 20.261 1.00 85.81 105 THR A C 1
ATOM 784 O O . THR A 1 105 ? -11.174 6.342 19.306 1.00 85.81 105 THR A O 1
ATOM 787 N N . PRO A 1 106 ? -11.436 5.760 21.453 1.00 85.19 106 PRO A N 1
ATOM 788 C CA . PRO A 1 106 ? -10.010 5.512 21.670 1.00 85.19 106 PRO A CA 1
ATOM 789 C C . PRO A 1 106 ? -9.399 4.494 20.696 1.00 85.19 106 PRO A C 1
ATOM 791 O O . PRO A 1 106 ? -8.217 4.615 20.365 1.00 85.19 106 PRO A O 1
ATOM 794 N N . GLN A 1 107 ? -10.191 3.512 20.254 1.00 87.06 107 GLN A N 1
ATOM 795 C CA . GLN A 1 107 ? -9.819 2.513 19.255 1.00 87.06 107 GLN A CA 1
ATOM 796 C C . GLN A 1 107 ? -9.620 3.157 17.880 1.00 87.06 107 GLN A C 1
ATOM 798 O O . GLN A 1 107 ? -8.544 3.008 17.305 1.00 87.06 107 GLN A O 1
ATOM 803 N N . LEU A 1 108 ? -10.585 3.955 17.406 1.00 86.75 108 LEU A N 1
ATOM 804 C CA . LEU A 1 108 ? -10.482 4.658 16.124 1.00 86.75 108 LEU A CA 1
ATOM 805 C C . LEU A 1 108 ? -9.286 5.622 16.101 1.00 86.75 108 LEU A C 1
ATOM 807 O O . LEU A 1 108 ? -8.544 5.694 15.125 1.00 86.75 108 LEU A O 1
ATOM 811 N N . LEU A 1 109 ? -9.054 6.353 17.196 1.00 87.19 109 LEU A N 1
ATOM 812 C CA . LEU A 1 109 ? -7.900 7.252 17.313 1.00 87.19 109 LEU A CA 1
ATOM 813 C C . LEU A 1 109 ? -6.565 6.498 17.242 1.00 87.19 109 LEU A C 1
ATOM 815 O O . LEU A 1 109 ? -5.606 7.006 16.656 1.00 87.19 109 LEU A O 1
ATOM 819 N N . LEU A 1 110 ? -6.493 5.308 17.846 1.00 89.44 110 LEU A N 1
ATOM 820 C CA . LEU A 1 110 ? -5.305 4.460 17.798 1.00 89.44 110 LEU A CA 1
ATOM 821 C C . LEU A 1 110 ? -5.069 3.924 16.383 1.00 89.44 110 LEU A C 1
ATOM 823 O O . LEU A 1 110 ? -3.948 4.023 15.890 1.00 89.44 110 LEU A O 1
ATOM 827 N N . GLU A 1 111 ? -6.114 3.423 15.729 1.00 89.50 111 GLU A N 1
ATOM 828 C CA . GLU A 1 111 ? -6.060 2.916 14.357 1.00 89.50 111 GLU A CA 1
ATOM 829 C C . GLU A 1 111 ? -5.588 4.003 13.382 1.00 89.50 111 GLU A C 1
ATOM 831 O O . GLU A 1 111 ? -4.597 3.828 12.674 1.00 89.50 111 GLU A O 1
ATOM 836 N N . VAL A 1 112 ? -6.214 5.183 13.421 1.00 88.69 112 VAL A N 1
ATOM 837 C CA . VAL A 1 112 ? -5.825 6.319 12.575 1.00 88.69 112 VAL A CA 1
ATOM 838 C C . VAL A 1 112 ? -4.380 6.747 12.847 1.00 88.69 112 VAL A C 1
ATOM 840 O O . VAL A 1 112 ? -3.621 7.015 11.917 1.00 88.69 112 VAL A O 1
ATOM 843 N N . SER A 1 113 ? -3.955 6.766 14.114 1.00 89.56 113 SER A N 1
ATOM 844 C CA . SER A 1 113 ? -2.564 7.062 14.476 1.00 89.56 113 SER A CA 1
ATOM 845 C C . SER A 1 113 ? -1.582 6.037 13.901 1.00 89.56 113 SER A C 1
ATOM 847 O O . SER A 1 113 ? -0.481 6.416 13.488 1.00 89.56 113 SER A O 1
ATOM 849 N N . GLN A 1 114 ? -1.937 4.751 13.899 1.00 91.44 114 GLN A N 1
ATOM 850 C CA . GLN A 1 114 ? -1.105 3.679 13.353 1.00 91.44 114 GLN A CA 1
ATOM 851 C C . GLN A 1 114 ? -1.022 3.767 11.824 1.00 91.44 114 GLN A C 1
ATOM 853 O O . GLN A 1 114 ? 0.084 3.728 11.280 1.00 91.44 114 GLN A O 1
ATOM 858 N N . ASN A 1 115 ? -2.151 3.980 11.143 1.00 89.81 115 ASN A N 1
ATOM 859 C CA . ASN A 1 115 ? -2.215 4.111 9.684 1.00 89.81 115 ASN A CA 1
ATOM 860 C C . ASN A 1 115 ? -1.443 5.338 9.181 1.00 89.81 115 ASN A C 1
ATOM 862 O O . ASN A 1 115 ? -0.650 5.224 8.238 1.00 89.81 115 ASN A O 1
ATOM 866 N N . LEU A 1 116 ? -1.576 6.484 9.863 1.00 90.75 116 LEU A N 1
ATOM 867 C CA . LEU A 1 116 ? -0.758 7.673 9.604 1.00 90.75 116 LEU A CA 1
ATOM 868 C C . LEU A 1 116 ? 0.727 7.359 9.760 1.00 90.75 116 LEU A C 1
ATOM 870 O O . LEU A 1 116 ? 1.509 7.614 8.848 1.00 90.75 116 LEU A O 1
ATOM 874 N N . SER A 1 117 ? 1.122 6.768 10.890 1.00 92.06 117 SER A N 1
ATOM 875 C CA . SER A 1 117 ? 2.532 6.471 11.175 1.00 92.06 117 SER A CA 1
ATOM 876 C C . SER A 1 117 ? 3.138 5.524 10.136 1.00 92.06 117 SER A C 1
ATOM 878 O O . SER A 1 117 ? 4.249 5.756 9.661 1.00 92.06 117 SER A O 1
ATOM 880 N N . LYS A 1 118 ? 2.394 4.487 9.730 1.00 92.94 118 LYS A N 1
ATOM 881 C CA . LYS A 1 118 ? 2.803 3.532 8.692 1.00 92.94 118 LYS A CA 1
ATOM 882 C C . LYS A 1 118 ? 3.000 4.222 7.339 1.00 92.94 118 LYS A C 1
ATOM 884 O O . LYS A 1 118 ? 4.033 4.032 6.697 1.00 92.94 118 LYS A O 1
ATOM 889 N N . SER A 1 119 ? 2.046 5.054 6.930 1.00 92.50 119 SER A N 1
ATOM 890 C CA . SER A 1 119 ? 2.090 5.760 5.643 1.00 92.50 119 SER A CA 1
ATOM 891 C C . SER A 1 119 ? 3.207 6.804 5.602 1.00 92.50 119 SER A C 1
ATOM 893 O O . SER A 1 119 ? 3.968 6.867 4.638 1.00 92.50 119 SER A O 1
ATOM 895 N N . LEU A 1 120 ? 3.386 7.559 6.688 1.00 93.38 120 LEU A N 1
ATOM 896 C CA . LEU A 1 120 ? 4.468 8.534 6.842 1.00 93.38 120 LEU A CA 1
ATOM 897 C C . LEU A 1 120 ? 5.848 7.878 6.854 1.00 93.38 120 LEU A C 1
ATOM 899 O O . LEU A 1 120 ? 6.786 8.420 6.265 1.00 93.38 120 LEU A O 1
ATOM 903 N N . LYS A 1 121 ? 5.983 6.703 7.479 1.00 92.94 121 LYS A N 1
ATOM 904 C CA . LYS A 1 121 ? 7.216 5.916 7.405 1.00 92.94 121 LYS A CA 1
ATOM 905 C C . LYS A 1 121 ? 7.509 5.503 5.965 1.00 92.94 121 LYS A C 1
ATOM 907 O O . LYS A 1 121 ? 8.625 5.711 5.503 1.00 92.94 121 LYS A O 1
ATOM 912 N N . SER A 1 122 ? 6.507 5.012 5.234 1.00 92.06 122 SER A N 1
ATOM 913 C CA . SER A 1 122 ? 6.670 4.664 3.818 1.00 92.06 122 SER A CA 1
ATOM 914 C C . SER A 1 122 ? 7.092 5.863 2.955 1.00 92.06 122 SER A C 1
ATOM 916 O O . SER A 1 122 ? 7.929 5.701 2.068 1.00 92.06 122 SER A O 1
ATOM 918 N N . LEU A 1 123 ? 6.536 7.056 3.197 1.00 92.94 123 LEU A N 1
ATOM 919 C CA . LEU A 1 123 ? 6.946 8.296 2.520 1.00 92.94 123 LEU A CA 1
ATOM 920 C C . LEU A 1 123 ? 8.376 8.703 2.899 1.00 92.94 123 LEU A C 1
ATOM 922 O O . LEU A 1 123 ? 9.152 9.116 2.042 1.00 92.94 123 LEU A O 1
ATOM 926 N N . THR A 1 124 ? 8.734 8.563 4.176 1.00 94.44 124 THR A N 1
ATOM 927 C CA . THR A 1 124 ? 10.068 8.899 4.689 1.00 94.44 124 THR A CA 1
ATOM 928 C C . THR A 1 124 ? 11.129 8.011 4.060 1.00 94.44 124 THR A C 1
ATOM 930 O O . THR A 1 124 ? 12.081 8.528 3.482 1.00 94.44 124 THR A O 1
ATOM 933 N N . ASP A 1 125 ? 10.936 6.693 4.115 1.00 94.12 125 ASP A N 1
ATOM 934 C CA . ASP A 1 125 ? 11.885 5.713 3.589 1.00 94.12 125 ASP A CA 1
ATOM 935 C C . ASP A 1 125 ? 12.095 5.929 2.076 1.00 94.12 125 ASP A C 1
ATOM 937 O O . ASP A 1 125 ? 13.226 5.926 1.593 1.00 94.12 125 ASP A O 1
ATOM 941 N N . ALA A 1 126 ? 11.029 6.230 1.325 1.00 93.06 126 ALA A N 1
ATOM 942 C CA . ALA A 1 126 ? 11.138 6.541 -0.098 1.00 93.06 126 ALA A CA 1
ATOM 943 C C . ALA A 1 126 ? 11.882 7.856 -0.385 1.00 93.06 126 ALA A C 1
ATOM 945 O O . ALA A 1 126 ? 12.710 7.897 -1.291 1.00 93.06 126 ALA A O 1
ATOM 946 N N . CYS A 1 127 ? 11.622 8.923 0.375 1.00 94.00 127 CYS A N 1
ATOM 947 C CA . CYS A 1 127 ? 12.334 10.194 0.227 1.00 94.00 127 CYS A CA 1
ATOM 948 C C . CYS A 1 127 ? 13.817 10.076 0.608 1.00 94.00 127 CYS A C 1
ATOM 950 O O . CYS A 1 127 ? 14.659 10.719 -0.018 1.00 94.00 127 CYS A O 1
ATOM 952 N N . VAL A 1 128 ? 14.153 9.254 1.609 1.00 94.44 128 VAL A N 1
ATOM 953 C CA . VAL A 1 128 ? 15.545 8.961 1.982 1.00 94.44 128 VAL A CA 1
ATOM 954 C C . VAL A 1 128 ? 16.256 8.256 0.829 1.00 94.44 128 VAL A C 1
ATOM 956 O O . VAL A 1 128 ? 17.269 8.763 0.350 1.00 94.44 128 VAL A O 1
ATOM 959 N N . LEU A 1 129 ? 15.675 7.175 0.302 1.00 93.88 129 LEU A N 1
ATOM 960 C CA . LEU A 1 129 ? 16.229 6.457 -0.851 1.00 93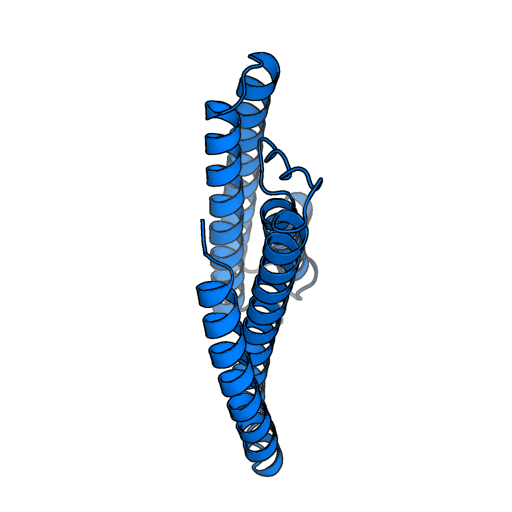.88 129 LEU A CA 1
ATOM 961 C C . LEU A 1 129 ? 16.373 7.365 -2.083 1.00 93.88 129 LEU A C 1
ATOM 963 O O . LEU A 1 129 ? 17.391 7.320 -2.776 1.00 93.88 129 LEU A O 1
ATOM 967 N N . ALA A 1 130 ? 15.392 8.232 -2.338 1.00 93.56 130 ALA A N 1
ATOM 968 C CA . ALA A 1 130 ? 15.434 9.204 -3.428 1.00 93.56 130 ALA A CA 1
ATOM 969 C C . ALA A 1 130 ? 16.544 10.249 -3.243 1.00 93.56 130 ALA A C 1
ATOM 971 O O . ALA A 1 130 ? 17.233 10.607 -4.201 1.00 93.56 130 ALA A O 1
ATOM 972 N N . SER A 1 131 ? 16.755 10.717 -2.008 1.00 94.56 131 SER A N 1
ATOM 973 C CA . SER A 1 131 ? 17.862 11.611 -1.667 1.00 94.56 131 SER A CA 1
ATOM 974 C C . SER A 1 131 ? 19.218 10.939 -1.865 1.00 94.56 131 SER A C 1
ATOM 976 O O . SER A 1 131 ? 20.161 11.603 -2.283 1.00 94.56 131 SER A O 1
ATOM 978 N N . GLU A 1 132 ? 19.357 9.663 -1.525 1.00 93.75 132 GLU A N 1
ATOM 979 C CA . GLU A 1 132 ? 20.616 8.925 -1.687 1.00 93.75 132 GLU A CA 1
ATOM 980 C C . GLU A 1 132 ? 20.911 8.639 -3.162 1.00 93.75 132 GLU A C 1
ATOM 982 O O . GLU A 1 132 ? 22.053 8.749 -3.603 1.00 93.75 132 GLU A O 1
ATOM 987 N N . SER A 1 133 ? 19.864 8.353 -3.937 1.00 92.06 133 SER A N 1
ATOM 988 C CA . SER A 1 133 ? 19.962 7.993 -5.355 1.00 92.06 133 SER A CA 1
ATOM 989 C C . SER A 1 133 ? 20.077 9.201 -6.295 1.00 92.06 133 SER A C 1
ATOM 991 O O . SER A 1 133 ? 20.427 9.045 -7.463 1.00 92.06 133 SER A O 1
ATOM 993 N N . SER A 1 134 ? 19.771 10.417 -5.827 1.00 91.25 134 SER A N 1
ATOM 994 C CA . SER A 1 134 ? 19.794 11.616 -6.673 1.00 91.25 134 SER A CA 1
ATOM 995 C C . SER A 1 134 ? 21.219 12.043 -7.037 1.00 91.25 134 SER A C 1
ATOM 997 O O . SER A 1 134 ? 22.081 12.191 -6.173 1.00 91.25 134 SER A O 1
ATOM 999 N N . GLY A 1 135 ? 21.475 12.335 -8.314 1.00 91.06 135 GLY A N 1
ATOM 1000 C CA . GLY A 1 135 ? 22.724 12.961 -8.769 1.00 91.06 135 GLY A CA 1
ATOM 1001 C C . GLY A 1 135 ? 22.797 14.470 -8.500 1.00 91.06 135 GLY A C 1
ATOM 1002 O O . GLY A 1 135 ? 23.887 15.022 -8.382 1.00 91.06 135 GLY A O 1
ATOM 1003 N N . ASP A 1 136 ? 21.648 15.131 -8.357 1.00 94.12 136 ASP A N 1
ATOM 1004 C CA . ASP A 1 136 ? 21.548 16.580 -8.183 1.00 94.12 136 ASP A CA 1
ATOM 1005 C C . ASP A 1 136 ? 21.536 16.976 -6.700 1.00 94.12 136 ASP A C 1
ATOM 1007 O O . ASP A 1 136 ? 20.673 16.539 -5.933 1.00 94.12 136 ASP A O 1
ATOM 1011 N N . ARG A 1 137 ? 22.470 17.855 -6.308 1.00 94.38 137 ARG A N 1
ATOM 1012 C CA . ARG A 1 137 ? 22.602 18.365 -4.935 1.00 94.38 137 ARG A CA 1
ATOM 1013 C C . ARG A 1 137 ? 21.329 19.062 -4.461 1.00 94.38 137 ARG A C 1
ATOM 1015 O O . ARG A 1 137 ? 20.969 18.895 -3.297 1.00 94.38 137 ARG A O 1
ATOM 1022 N N . PHE A 1 138 ? 20.665 19.829 -5.324 1.00 95.06 138 PHE A N 1
ATOM 1023 C CA . PHE A 1 138 ? 19.448 20.538 -4.938 1.00 95.06 138 PHE A CA 1
ATOM 1024 C C . PHE A 1 138 ? 18.322 19.551 -4.608 1.00 95.06 138 PHE A C 1
ATOM 1026 O O . PHE A 1 138 ? 17.741 19.629 -3.525 1.00 95.06 138 PHE A O 1
ATOM 1033 N N . ALA A 1 139 ? 18.081 18.563 -5.471 1.00 91.69 139 ALA A N 1
ATOM 1034 C CA . ALA A 1 139 ? 17.101 17.509 -5.236 1.00 91.69 139 ALA A CA 1
ATOM 1035 C C . ALA A 1 139 ? 17.380 16.707 -3.952 1.00 91.69 139 ALA A C 1
ATOM 1037 O O . ALA A 1 139 ? 16.445 16.437 -3.198 1.00 91.69 139 ALA A O 1
ATOM 1038 N N . ARG A 1 140 ? 18.649 16.382 -3.641 1.00 94.69 140 ARG A N 1
ATOM 1039 C CA . ARG A 1 140 ? 19.005 15.713 -2.368 1.00 94.69 140 ARG A CA 1
ATOM 1040 C C . ARG A 1 140 ? 18.538 16.516 -1.160 1.00 94.69 140 ARG A C 1
ATOM 1042 O O . ARG A 1 140 ? 17.883 15.988 -0.265 1.00 94.69 140 ARG A O 1
ATOM 1049 N N . GLU A 1 141 ? 18.878 17.801 -1.131 1.00 96.00 141 GLU A N 1
ATOM 1050 C CA . GLU A 1 141 ? 18.501 18.667 -0.016 1.00 96.00 141 GLU A CA 1
ATOM 1051 C C . GLU A 1 141 ? 16.984 18.867 0.054 1.00 96.00 141 GLU A C 1
ATOM 1053 O O . GLU A 1 141 ? 16.420 18.840 1.148 1.00 96.00 141 GLU A O 1
ATOM 1058 N N . GLN A 1 142 ? 16.294 18.953 -1.086 1.00 95.31 142 GLN A N 1
ATOM 1059 C CA . GLN A 1 142 ? 14.834 19.046 -1.101 1.00 95.31 142 GLN A CA 1
ATOM 1060 C C . GLN A 1 142 ? 14.141 17.813 -0.520 1.00 95.31 142 GLN A C 1
ATOM 1062 O O . GLN A 1 142 ? 13.195 17.963 0.256 1.00 95.31 142 GLN A O 1
ATOM 1067 N N . PHE A 1 143 ? 14.618 16.599 -0.807 1.00 95.00 143 PHE A N 1
ATOM 1068 C CA . PHE A 1 143 ? 14.069 15.394 -0.177 1.00 95.00 143 PHE A CA 1
ATOM 1069 C C . PHE A 1 143 ? 14.267 15.405 1.345 1.00 95.00 143 PHE A C 1
ATOM 1071 O O . PHE A 1 143 ? 13.325 15.125 2.088 1.00 95.00 143 PHE A O 1
ATOM 1078 N N . LYS A 1 144 ? 15.447 15.810 1.833 1.00 94.69 144 LYS A N 1
ATOM 1079 C CA . LYS A 1 144 ? 15.712 15.931 3.279 1.00 94.69 144 LYS A CA 1
ATOM 1080 C C . LYS A 1 144 ? 14.817 16.973 3.951 1.00 94.69 144 LYS A C 1
ATOM 1082 O O . LYS A 1 144 ? 14.298 16.726 5.041 1.00 94.69 144 LYS A O 1
ATOM 1087 N N . LEU A 1 145 ? 14.635 18.136 3.324 1.00 95.12 145 LEU A N 1
ATOM 1088 C CA . LEU A 1 145 ? 13.755 19.192 3.830 1.00 95.12 145 LEU A CA 1
ATOM 1089 C C . LEU A 1 145 ? 12.292 18.741 3.841 1.00 95.12 145 LEU A C 1
ATOM 1091 O O . LEU A 1 145 ? 11.595 18.967 4.830 1.00 95.12 145 LEU A O 1
ATOM 1095 N N . SER A 1 146 ? 11.857 18.030 2.800 1.00 93.31 146 SER A N 1
ATOM 1096 C CA . SER A 1 146 ? 10.510 17.458 2.716 1.00 93.31 146 SER A CA 1
ATOM 1097 C C . SER A 1 146 ? 10.251 16.463 3.849 1.00 93.31 146 SER A C 1
ATOM 1099 O O . SER A 1 146 ? 9.228 16.558 4.525 1.00 93.31 146 SER A O 1
ATOM 1101 N N . VAL A 1 147 ? 11.205 15.567 4.135 1.00 94.88 147 VAL A N 1
ATOM 1102 C CA . VAL A 1 147 ? 11.117 14.627 5.268 1.00 94.88 147 VAL A CA 1
ATOM 1103 C C . VAL A 1 147 ? 11.033 15.363 6.606 1.00 94.88 147 VAL A C 1
ATOM 1105 O O . VAL A 1 147 ? 10.190 15.026 7.436 1.00 94.88 147 VAL A O 1
ATOM 1108 N N . LYS A 1 148 ? 11.854 16.400 6.821 1.00 94.25 148 LYS A N 1
ATOM 1109 C CA . LYS A 1 148 ? 11.807 17.209 8.053 1.00 94.25 148 LYS A CA 1
ATOM 1110 C C . LYS A 1 148 ? 10.459 17.900 8.237 1.00 94.25 148 LYS A C 1
ATOM 1112 O O . LYS A 1 148 ? 9.897 17.849 9.332 1.00 94.25 148 LYS A O 1
ATOM 1117 N N . CYS A 1 149 ? 9.941 18.522 7.179 1.00 92.62 149 CYS A N 1
ATOM 1118 C CA . CYS A 1 149 ? 8.639 19.182 7.199 1.00 92.62 149 CYS A CA 1
ATOM 1119 C C . CYS A 1 149 ? 7.535 18.170 7.532 1.00 92.62 149 CYS A C 1
ATOM 1121 O O . CYS A 1 149 ? 6.801 18.354 8.501 1.00 92.62 149 CYS A O 1
ATOM 1123 N N . MET A 1 150 ? 7.503 17.046 6.812 1.00 93.06 150 MET A N 1
ATOM 1124 C CA . MET A 1 150 ? 6.533 15.974 7.020 1.00 93.06 150 MET A CA 1
ATOM 1125 C C . MET A 1 150 ? 6.577 15.409 8.447 1.00 93.06 150 MET A C 1
ATOM 1127 O O . MET A 1 150 ? 5.536 15.290 9.088 1.00 93.06 150 MET A O 1
ATOM 1131 N N . SER A 1 151 ? 7.766 15.110 8.981 1.00 90.44 151 SER A N 1
ATOM 1132 C CA . SER A 1 151 ? 7.929 14.582 10.344 1.00 90.44 151 SER A CA 1
ATOM 1133 C C . SER A 1 151 ? 7.477 15.577 11.415 1.00 90.44 151 SER A C 1
ATOM 1135 O O . SER A 1 151 ? 6.894 15.179 12.426 1.00 90.44 151 SER A O 1
ATOM 1137 N N . THR A 1 152 ? 7.739 16.869 11.208 1.00 90.75 152 THR A N 1
ATOM 1138 C CA . THR A 1 152 ? 7.317 17.927 12.137 1.00 90.75 152 THR A CA 1
ATOM 1139 C C . THR A 1 152 ? 5.795 18.026 12.174 1.00 90.75 152 THR A C 1
ATOM 1141 O O . THR A 1 152 ? 5.200 17.938 13.249 1.00 90.75 152 THR A O 1
ATOM 1144 N N . SER A 1 153 ? 5.159 18.118 11.003 1.00 88.88 153 SER A N 1
ATOM 1145 C CA . SER A 1 153 ? 3.698 18.189 10.884 1.00 88.88 153 SER A CA 1
ATOM 1146 C C . SER A 1 153 ? 3.015 16.939 11.441 1.00 88.88 153 SER A C 1
ATOM 1148 O O . SER A 1 153 ? 2.043 17.040 12.186 1.00 88.88 153 SER A O 1
ATOM 1150 N N . ALA A 1 154 ? 3.566 15.755 11.162 1.00 88.25 154 ALA A N 1
ATOM 1151 C CA . ALA A 1 154 ? 3.067 14.496 11.703 1.00 88.25 154 ALA A CA 1
ATOM 1152 C C . ALA A 1 154 ? 3.108 14.452 13.234 1.00 88.25 154 ALA A C 1
ATOM 1154 O O . ALA A 1 154 ? 2.151 14.019 13.872 1.00 88.25 154 ALA A O 1
ATOM 1155 N N . THR A 1 155 ? 4.205 14.921 13.834 1.00 88.75 155 THR A N 1
ATOM 1156 C CA . THR A 1 155 ? 4.357 14.956 15.294 1.00 88.75 155 THR A CA 1
ATOM 1157 C C . THR A 1 155 ? 3.314 15.873 15.930 1.00 88.75 155 THR A C 1
ATOM 1159 O O . THR A 1 155 ? 2.692 15.490 16.922 1.00 88.75 155 THR A O 1
ATOM 1162 N N . ALA A 1 156 ? 3.074 17.045 15.333 1.00 86.81 156 ALA A N 1
ATOM 1163 C CA . ALA A 1 156 ? 2.039 17.971 15.784 1.00 86.81 156 ALA A CA 1
ATOM 1164 C C . ALA A 1 156 ? 0.636 17.347 15.689 1.00 86.81 156 ALA A C 1
ATOM 1166 O O . ALA A 1 156 ? -0.109 17.351 16.669 1.00 86.81 156 ALA A O 1
ATOM 1167 N N . LEU A 1 157 ? 0.302 16.723 14.554 1.00 84.50 157 LEU A N 1
ATOM 1168 C CA . LEU A 1 157 ? -0.989 16.062 14.359 1.00 84.50 157 LEU A CA 1
ATOM 1169 C C . LEU A 1 157 ? -1.208 14.921 15.364 1.00 84.50 157 LEU A C 1
ATOM 1171 O O . LEU A 1 157 ? -2.266 14.839 15.989 1.00 84.50 157 LEU A O 1
ATOM 1175 N N . LEU A 1 158 ? -0.207 14.057 15.562 1.00 86.06 158 LEU A N 1
ATOM 1176 C CA . LEU A 1 158 ? -0.274 12.952 16.521 1.00 86.06 158 LEU A CA 1
ATOM 1177 C C . LEU A 1 158 ? -0.401 13.445 17.968 1.00 86.06 158 LEU A C 1
ATOM 1179 O O . LEU A 1 158 ? -1.078 12.800 18.770 1.00 86.06 158 LEU A O 1
ATOM 1183 N N . ALA A 1 159 ? 0.206 14.585 18.308 1.00 85.38 159 ALA A N 1
ATOM 1184 C CA . ALA A 1 159 ? 0.007 15.224 19.605 1.00 85.38 159 ALA A CA 1
ATOM 1185 C C . ALA A 1 159 ? -1.451 15.678 19.784 1.00 85.38 159 ALA A C 1
ATOM 1187 O O . ALA A 1 159 ? -2.059 15.345 20.799 1.00 85.38 159 ALA A O 1
ATOM 1188 N N . CYS A 1 160 ? -2.052 16.318 18.775 1.00 80.44 160 CYS A N 1
ATOM 1189 C CA . CYS A 1 160 ? -3.471 16.689 18.808 1.00 80.44 160 CYS A CA 1
ATOM 1190 C C . CYS A 1 160 ? -4.395 15.465 18.915 1.00 80.44 160 CYS A C 1
ATOM 1192 O O . CYS A 1 160 ? -5.356 15.476 19.680 1.00 80.44 160 CYS A O 1
ATOM 1194 N N . VAL A 1 161 ? -4.101 14.380 18.186 1.00 80.06 161 VAL A N 1
ATOM 1195 C CA . VAL A 1 161 ? -4.861 13.118 18.280 1.00 80.06 161 VAL A CA 1
ATOM 1196 C C . VAL A 1 161 ? -4.804 12.546 19.702 1.00 80.06 161 VAL A C 1
ATOM 1198 O O . VAL A 1 161 ? -5.828 12.110 20.231 1.00 80.06 161 VAL A O 1
ATOM 1201 N N . LYS A 1 162 ? -3.628 12.573 20.344 1.00 79.12 162 LYS A N 1
ATOM 1202 C CA . LYS A 1 162 ? -3.454 12.140 21.741 1.00 79.12 162 LYS A CA 1
ATOM 1203 C C . LYS A 1 162 ? -4.203 13.038 22.722 1.00 79.12 162 LYS A C 1
ATOM 1205 O O . LYS A 1 162 ? -4.824 12.519 23.641 1.00 79.12 162 LYS A O 1
ATOM 1210 N N . GLU A 1 163 ? -4.181 14.349 22.515 1.00 78.81 163 GLU A N 1
ATOM 1211 C CA . GLU A 1 163 ? -4.873 15.313 23.375 1.00 78.81 163 GLU A CA 1
ATOM 1212 C C . GLU A 1 163 ? -6.394 15.096 23.358 1.00 78.81 163 GLU A C 1
ATOM 1214 O O . GLU A 1 163 ? -7.027 15.085 24.411 1.00 78.81 163 GLU A O 1
ATOM 1219 N N . VAL A 1 164 ? -6.981 14.821 22.184 1.00 71.31 164 VAL A N 1
ATOM 1220 C CA . VAL A 1 164 ? -8.409 14.460 22.062 1.00 71.31 164 VAL A CA 1
ATOM 1221 C C . VAL A 1 164 ? -8.724 13.166 22.812 1.00 71.31 164 VAL A C 1
ATOM 1223 O O . VAL A 1 164 ? -9.782 13.059 23.425 1.00 71.31 164 VAL A O 1
ATOM 1226 N N . LYS A 1 165 ? -7.801 12.195 22.802 1.00 71.88 165 LYS A N 1
ATOM 1227 C CA . LYS A 1 165 ? -7.956 10.941 23.549 1.00 71.88 165 LYS A CA 1
ATOM 1228 C C . LYS A 1 165 ? -7.974 11.166 25.065 1.00 71.88 165 LYS A C 1
ATOM 1230 O O . LYS A 1 165 ? -8.695 10.458 25.761 1.00 71.88 165 LYS A O 1
ATOM 1235 N N . THR A 1 166 ? -7.171 12.097 25.583 1.00 72.50 166 THR A N 1
ATOM 1236 C CA . THR A 1 166 ? -7.062 12.357 27.030 1.00 72.50 166 THR A CA 1
ATOM 1237 C C . THR A 1 166 ? -8.100 13.352 27.544 1.00 72.50 166 THR A C 1
ATOM 1239 O O . THR A 1 166 ? -8.567 13.205 28.668 1.00 72.50 166 THR A O 1
ATOM 1242 N N . CYS A 1 167 ? -8.468 14.343 26.729 1.00 71.31 167 CYS A N 1
ATOM 1243 C CA . CYS A 1 167 ? -9.371 15.437 27.083 1.00 71.31 167 CYS A CA 1
ATOM 1244 C C . CYS A 1 167 ? -10.336 15.731 25.915 1.00 71.31 167 CYS A C 1
ATOM 1246 O O . CYS A 1 167 ? -10.137 16.713 25.183 1.00 71.31 167 CYS A O 1
ATOM 1248 N N . PRO A 1 168 ? -11.371 14.896 25.699 1.00 67.25 168 PRO A N 1
ATOM 1249 C CA . PRO A 1 168 ? -12.325 15.102 24.614 1.00 67.25 168 PRO A CA 1
ATOM 1250 C C . PRO A 1 168 ? -13.147 16.375 24.862 1.00 67.25 168 PRO A C 1
ATOM 1252 O O . PRO A 1 168 ? -13.966 16.441 25.775 1.00 67.25 168 PRO A O 1
ATOM 1255 N N . SER A 1 169 ? -12.916 17.409 24.051 1.00 68.56 169 SER A N 1
ATOM 1256 C CA . SER A 1 169 ? -13.686 18.656 24.063 1.00 68.56 169 SER A CA 1
ATOM 1257 C C . SER A 1 169 ? -13.757 19.264 22.658 1.00 68.56 169 SER A C 1
ATOM 1259 O O . SER A 1 169 ? -12.880 19.016 21.825 1.00 68.56 169 SER A O 1
ATOM 1261 N N . GLU A 1 170 ? -14.771 20.092 22.392 1.00 62.12 170 GLU A N 1
ATOM 1262 C CA . GLU A 1 170 ? -14.916 20.826 21.118 1.00 62.12 170 GLU A CA 1
ATOM 1263 C C . GLU A 1 170 ? -13.724 21.772 20.848 1.00 62.12 170 GLU A C 1
ATOM 1265 O O . GLU A 1 170 ? -13.310 21.958 19.704 1.00 62.12 170 GLU A O 1
ATOM 1270 N N . LEU A 1 171 ? -13.074 22.295 21.897 1.00 61.28 171 LEU A N 1
ATOM 1271 C CA . LEU A 1 171 ? -11.830 23.071 21.778 1.00 61.28 171 LEU A CA 1
ATOM 1272 C C . LEU A 1 171 ? -10.659 22.209 21.280 1.00 61.28 171 LEU A C 1
ATOM 1274 O O . LEU A 1 171 ? -9.909 22.630 20.394 1.00 61.28 171 LEU A O 1
ATOM 1278 N N . THR A 1 172 ? -10.525 20.988 21.801 1.00 59.03 172 THR A N 1
ATOM 1279 C CA . THR A 1 172 ? -9.501 20.023 21.369 1.00 59.03 172 THR A CA 1
ATOM 1280 C C . THR A 1 172 ? -9.757 19.544 19.932 1.00 59.03 172 THR A C 1
ATOM 1282 O O . THR A 1 172 ? -8.818 19.321 19.167 1.00 59.03 172 THR A O 1
ATOM 1285 N N . ARG A 1 173 ? -11.031 19.452 19.521 1.00 57.28 173 ARG A N 1
ATOM 1286 C CA . ARG A 1 173 ? -11.443 19.128 18.145 1.00 57.28 173 ARG A CA 1
ATOM 1287 C C . ARG A 1 173 ? -11.093 20.237 17.150 1.00 57.28 173 ARG A C 1
ATOM 1289 O O . ARG A 1 173 ? -10.508 19.947 16.109 1.00 57.28 173 ARG A O 1
ATOM 1296 N N . ASN A 1 174 ? -11.370 21.499 17.478 1.00 60.97 174 ASN A N 1
ATOM 1297 C CA . ASN A 1 174 ? -11.070 22.634 16.597 1.00 60.97 174 ASN A CA 1
ATOM 1298 C C . ASN A 1 174 ? -9.563 22.822 16.358 1.00 60.97 174 ASN A C 1
ATOM 1300 O O . ASN A 1 174 ? -9.148 23.119 15.239 1.00 60.97 174 ASN A O 1
ATOM 1304 N N . ARG A 1 175 ? -8.720 22.564 17.370 1.00 59.53 175 ARG A N 1
ATOM 1305 C CA . ARG A 1 175 ? -7.253 22.563 17.202 1.00 59.53 175 ARG A CA 1
ATOM 1306 C C . ARG A 1 175 ? -6.788 21.484 16.218 1.00 59.53 175 ARG A C 1
ATOM 1308 O O . ARG A 1 175 ? -5.859 21.722 15.462 1.00 59.53 175 ARG A O 1
ATOM 1315 N N . ARG A 1 176 ? -7.460 20.331 16.163 1.00 53.38 176 ARG A N 1
ATOM 1316 C CA . ARG A 1 176 ? -7.135 19.231 15.241 1.00 53.38 176 ARG A CA 1
ATOM 1317 C C . ARG A 1 176 ? -7.431 19.565 13.774 1.00 53.38 176 ARG A C 1
ATOM 1319 O O . ARG A 1 176 ? -6.649 19.186 12.912 1.00 53.38 176 ARG A O 1
ATOM 1326 N N . VAL A 1 177 ? -8.514 20.298 13.496 1.00 58.03 177 VAL A N 1
ATOM 1327 C CA . VAL A 1 177 ? -8.856 20.776 12.137 1.00 58.03 177 VAL A CA 1
ATOM 1328 C C . VAL A 1 177 ? -7.827 21.787 11.620 1.00 58.03 177 VAL A C 1
ATOM 1330 O O . VAL A 1 177 ? -7.551 21.825 10.429 1.00 58.03 177 VAL A O 1
ATOM 1333 N N . LEU A 1 178 ? -7.215 22.566 12.514 1.00 54.22 178 LEU A N 1
ATOM 1334 C CA . LEU A 1 178 ? -6.176 23.547 12.180 1.00 54.22 178 LEU A CA 1
ATOM 1335 C C . LEU A 1 178 ? -4.826 22.927 11.772 1.00 54.22 178 LEU A C 1
ATOM 1337 O O . LEU A 1 178 ? -4.047 23.592 11.095 1.00 54.22 178 LEU A O 1
ATOM 1341 N N . PHE A 1 179 ? -4.543 21.681 12.168 1.00 52.19 179 PHE A N 1
ATOM 1342 C CA . PHE A 1 179 ? -3.273 20.990 11.885 1.00 52.19 179 PHE A CA 1
ATOM 1343 C C . PHE A 1 179 ? -3.400 19.801 10.910 1.00 52.19 179 PHE A C 1
ATOM 1345 O O . PHE A 1 179 ? -2.389 19.154 10.632 1.00 52.19 179 PHE A O 1
ATOM 1352 N N . GLY A 1 180 ? -4.611 19.481 10.432 1.00 42.09 180 GLY A N 1
ATOM 1353 C CA . GLY A 1 180 ? -4.919 18.287 9.626 1.00 42.09 180 GLY A CA 1
ATOM 1354 C C . GLY A 1 180 ? -5.294 18.560 8.177 1.00 42.09 180 GLY A C 1
ATOM 1355 O O . GLY A 1 180 ? -6.017 19.544 7.909 1.00 42.09 180 GLY A O 1
#

pLDDT: mean 87.67, std 10.23, range [42.09, 97.38]

Sequence (180 aa):
GESFEKCRDTIIARTKGLSILTHDVQSQLNMGKFAEVGESLAEMCDLVASLVECSAHAAYLAAVESPGSLAAVPGLVDRYRMTRARHEVERSCQVVRSSALADLTPQLLLEVSQNLSKSLKSLTDACVLASESSGDRFAREQFKLSVKCMSTSATALLACVKEVKTCPSELTRNRRVLFG

Secondary structure (DSSP, 8-state):
---HHHHHHHHHHHHHHHHHHHHHHHHHHHTT-HHHHHHHHHHHHHHHHHHHHHHHHHHHHHHHTSTT--PPPP-SS-HHHHHHHHHHHHHHHHHHHHS-TTT--HHHHHHHHHHHHHHHHHHHHHHHHHHHH-S-HHHHHHHHHHHHHHHHHHHHHHHHHHHHHHS--HHHHHHHHHH-

InterPro domains:
  IPR042799 Talin rod domain-containing protein 1 [PTHR47133] (2-179)

Foldseek 3Di:
DDALVNLVVLLVVLVVLLVVLVVVLVVCVVVVNVVVNVVSVVVNVVSVVSNVVSVVVSVLNVQCPDPPDDHDDDALADPVLLVVLVVLLVVLLCCLQPDDLVRLDPVSLVVSLVSNVVSLVSLLVSLCSSLVPDPDPVSNVVSVVVNVVSVVLSVLLNVLSVCCVVDPDPVSSVSNNVSD